Protein AF-A0A2N0QM78-F1 (afdb_monomer_lite)

Organism: NCBI:txid588596

pLDDT: mean 92.69, std 6.09, range [71.94, 98.19]

Structure (mmCIF, N/CA/C/O backbone):
data_AF-A0A2N0QM78-F1
#
_entry.id   AF-A0A2N0QM78-F1
#
loop_
_atom_site.group_PDB
_atom_site.id
_atom_site.type_symbol
_atom_site.label_atom_id
_atom_site.label_alt_id
_atom_site.label_comp_id
_atom_site.label_asym_id
_atom_site.label_entity_id
_atom_site.label_seq_id
_atom_site.pdbx_PDB_ins_code
_atom_site.Cartn_x
_atom_site.Cartn_y
_atom_site.Cartn_z
_atom_site.occupancy
_atom_site.B_iso_or_equiv
_atom_site.auth_seq_id
_atom_site.auth_comp_id
_atom_site.auth_asym_id
_atom_site.auth_atom_id
_atom_site.pdbx_PDB_model_num
ATOM 1 N N . MET A 1 1 ? 23.996 10.662 21.637 1.00 71.94 1 MET A N 1
ATOM 2 C CA . MET A 1 1 ? 22.886 10.207 20.772 1.00 71.94 1 MET A CA 1
ATOM 3 C C . MET A 1 1 ? 23.468 9.832 19.420 1.00 71.94 1 MET A C 1
ATOM 5 O O . MET A 1 1 ? 24.350 10.565 18.978 1.00 71.94 1 MET A O 1
ATOM 9 N N . PRO A 1 2 ? 23.067 8.707 18.804 1.00 81.19 2 PRO A N 1
ATOM 10 C CA . PRO A 1 2 ? 23.532 8.367 17.462 1.00 81.19 2 PRO A CA 1
ATOM 11 C C . PRO A 1 2 ? 23.133 9.463 16.454 1.00 81.19 2 PRO A C 1
ATOM 13 O O . PRO A 1 2 ? 22.133 10.147 16.677 1.00 81.19 2 PRO A O 1
ATOM 16 N N . PRO A 1 3 ? 23.898 9.661 15.365 1.00 95.31 3 PRO A N 1
ATOM 17 C CA . 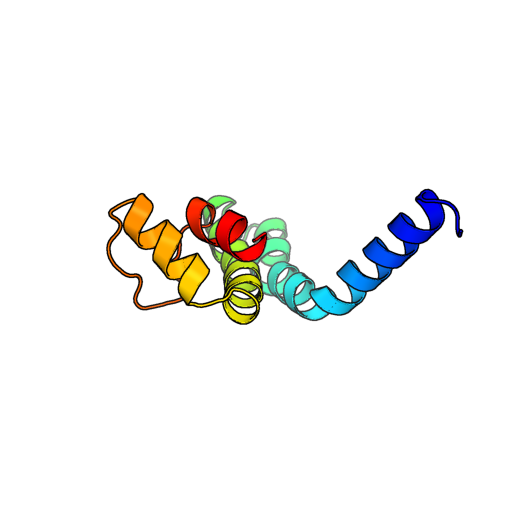PRO A 1 3 ? 23.570 10.659 14.349 1.00 95.31 3 PRO A CA 1
ATOM 18 C C . PRO A 1 3 ? 22.225 10.357 13.679 1.00 95.31 3 PRO A C 1
ATOM 20 O O . PRO A 1 3 ? 21.953 9.203 13.348 1.00 95.31 3 PRO A O 1
ATOM 23 N N . ASN A 1 4 ? 21.419 11.384 13.393 1.00 96.00 4 ASN A N 1
ATOM 24 C CA . ASN A 1 4 ? 20.104 11.216 12.754 1.00 96.00 4 ASN A CA 1
ATOM 25 C C . ASN A 1 4 ? 20.178 10.400 11.451 1.00 96.00 4 ASN A C 1
ATOM 27 O O . ASN A 1 4 ? 19.315 9.570 11.196 1.00 96.00 4 ASN A O 1
ATOM 31 N N . GLN A 1 5 ? 21.241 10.576 10.660 1.00 94.44 5 GLN A N 1
ATOM 32 C CA . GLN A 1 5 ? 21.472 9.811 9.428 1.00 94.44 5 GLN A CA 1
ATOM 33 C C . GLN A 1 5 ? 21.605 8.302 9.678 1.00 94.44 5 GLN A C 1
ATOM 35 O O . GLN A 1 5 ? 21.088 7.504 8.903 1.00 94.44 5 GLN A O 1
ATOM 40 N N . VAL A 1 6 ? 22.257 7.910 10.777 1.00 96.38 6 VAL A N 1
ATOM 41 C CA . VAL A 1 6 ? 22.408 6.498 11.155 1.00 96.38 6 VAL A CA 1
ATOM 42 C C . VAL A 1 6 ? 21.055 5.918 11.562 1.00 96.38 6 VAL A C 1
ATOM 44 O O . VAL A 1 6 ? 20.718 4.817 11.143 1.00 96.38 6 VAL A O 1
ATOM 47 N N . ILE A 1 7 ? 20.249 6.673 12.316 1.00 96.44 7 ILE A N 1
ATOM 48 C CA . ILE A 1 7 ? 18.896 6.250 12.709 1.00 96.44 7 ILE A CA 1
ATOM 49 C C . ILE A 1 7 ? 18.010 6.068 11.473 1.00 96.44 7 ILE A C 1
ATOM 51 O O . ILE A 1 7 ? 17.340 5.049 11.358 1.00 96.44 7 ILE A O 1
ATOM 55 N N . ILE A 1 8 ? 18.043 7.018 10.533 1.00 96.50 8 ILE A N 1
ATOM 56 C CA . ILE A 1 8 ? 17.274 6.943 9.283 1.00 96.50 8 ILE A CA 1
ATOM 57 C C . ILE A 1 8 ? 17.697 5.724 8.462 1.00 96.50 8 ILE A C 1
ATOM 59 O O . ILE A 1 8 ? 16.840 4.986 7.984 1.00 96.50 8 ILE A O 1
ATOM 63 N N . GLY A 1 9 ? 19.004 5.482 8.329 1.00 97.06 9 GLY A N 1
ATOM 64 C CA . GLY A 1 9 ? 19.516 4.315 7.613 1.00 97.06 9 GLY A CA 1
ATOM 65 C C . GLY A 1 9 ? 19.022 3.005 8.227 1.00 97.06 9 GLY A C 1
ATOM 66 O O . GLY A 1 9 ? 18.486 2.158 7.518 1.00 97.06 9 GLY A O 1
ATOM 67 N N . LEU A 1 10 ? 19.136 2.860 9.551 1.00 97.12 10 LEU A N 1
ATOM 68 C CA . LEU A 1 10 ? 18.646 1.679 10.266 1.00 97.12 10 LEU A CA 1
ATOM 69 C C . LEU A 1 10 ? 17.126 1.518 10.144 1.00 97.12 10 LEU A C 1
ATOM 71 O O . LEU A 1 10 ? 16.656 0.410 9.903 1.00 97.12 10 LEU A O 1
ATOM 75 N N . ALA A 1 11 ? 16.366 2.609 10.264 1.00 97.31 11 ALA A N 1
ATOM 76 C CA . ALA A 1 11 ? 14.916 2.590 10.110 1.00 97.31 11 ALA A CA 1
ATOM 77 C C . ALA A 1 11 ? 14.514 2.114 8.710 1.00 97.31 11 ALA A C 1
ATOM 79 O O . ALA A 1 11 ? 13.672 1.236 8.593 1.00 97.31 11 ALA A O 1
ATOM 80 N N . LEU A 1 12 ? 15.166 2.616 7.658 1.00 97.38 12 LEU A N 1
ATOM 81 C CA . LEU A 1 12 ? 14.881 2.211 6.284 1.00 97.38 12 LEU A CA 1
ATOM 82 C C . LEU A 1 12 ? 15.193 0.725 6.041 1.00 97.38 12 LEU A C 1
ATOM 84 O O . LEU A 1 12 ? 14.400 0.026 5.413 1.00 97.38 12 LEU A O 1
ATOM 88 N N . PHE A 1 13 ? 16.313 0.226 6.577 1.00 97.81 13 PHE A N 1
ATOM 89 C CA . PHE A 1 13 ? 16.641 -1.201 6.519 1.00 97.81 13 PHE A CA 1
ATOM 90 C C . PHE A 1 13 ? 15.576 -2.064 7.200 1.00 97.81 13 PHE A C 1
ATOM 92 O O . PHE A 1 13 ? 15.153 -3.069 6.632 1.00 97.81 13 PHE A O 1
ATOM 99 N N . LEU A 1 14 ? 15.120 -1.665 8.390 1.00 97.62 14 LEU A N 1
ATOM 100 C CA . LEU A 1 14 ? 14.050 -2.368 9.095 1.00 97.62 14 LEU A CA 1
ATOM 101 C C . LEU A 1 14 ? 12.726 -2.295 8.333 1.00 97.62 14 LEU A C 1
ATOM 103 O O . LEU A 1 14 ? 12.040 -3.307 8.243 1.00 97.62 14 LEU A O 1
ATOM 107 N N . THR A 1 15 ? 12.395 -1.149 7.733 1.00 96.75 15 THR A N 1
ATOM 108 C CA . THR A 1 15 ? 11.201 -1.004 6.894 1.00 96.75 15 THR A CA 1
ATOM 109 C C . THR A 1 15 ? 11.226 -1.998 5.743 1.00 96.75 15 THR A C 1
ATOM 111 O O . THR A 1 15 ? 10.269 -2.745 5.583 1.00 96.75 15 THR A O 1
ATOM 114 N N . PHE A 1 16 ? 12.316 -2.075 4.973 1.00 96.88 16 PHE A N 1
ATOM 115 C CA . PHE A 1 16 ? 12.408 -3.047 3.879 1.00 96.88 16 PHE A CA 1
ATOM 116 C C . PHE A 1 16 ? 12.380 -4.494 4.368 1.00 96.88 16 PHE A C 1
ATOM 118 O O . PHE A 1 16 ? 11.763 -5.336 3.726 1.00 96.88 16 PHE A O 1
ATOM 125 N N . PHE A 1 17 ? 13.010 -4.784 5.507 1.00 97.44 17 PHE A N 1
ATOM 126 C CA . PHE A 1 17 ? 13.002 -6.122 6.090 1.00 97.44 17 PHE A CA 1
ATOM 127 C C . PHE A 1 17 ? 11.592 -6.565 6.504 1.00 97.44 17 PHE A C 1
ATOM 129 O O . PHE A 1 17 ? 11.175 -7.672 6.177 1.00 97.44 17 PHE A O 1
ATOM 136 N N . VAL A 1 18 ? 10.844 -5.695 7.186 1.00 96.69 18 VAL A N 1
ATOM 137 C CA . VAL A 1 18 ? 9.470 -5.977 7.631 1.00 96.69 18 VAL A CA 1
ATOM 138 C C . VAL A 1 18 ? 8.499 -6.014 6.449 1.00 96.69 18 VAL A C 1
ATOM 140 O O . VAL A 1 18 ? 7.621 -6.870 6.410 1.00 96.69 18 VAL A O 1
ATOM 143 N N . MET A 1 19 ? 8.674 -5.124 5.468 1.00 97.25 19 MET A N 1
ATOM 144 C CA . MET A 1 19 ? 7.804 -5.006 4.289 1.00 97.25 19 MET A CA 1
ATOM 145 C C . MET A 1 19 ? 8.146 -5.984 3.161 1.00 97.25 19 MET A C 1
ATOM 147 O O . MET A 1 19 ? 7.458 -5.988 2.142 1.00 97.25 19 MET A O 1
ATOM 151 N N . ALA A 1 20 ? 9.190 -6.805 3.306 1.00 97.69 20 ALA A N 1
ATOM 152 C CA . ALA A 1 20 ? 9.610 -7.776 2.298 1.00 97.69 20 ALA A CA 1
ATOM 153 C C . ALA A 1 20 ? 8.456 -8.622 1.707 1.00 97.69 20 ALA A C 1
ATOM 155 O O . ALA A 1 20 ? 8.370 -8.672 0.480 1.00 97.69 20 ALA A O 1
ATOM 156 N N . PRO A 1 21 ? 7.544 -9.238 2.497 1.00 97.25 21 PRO A N 1
ATOM 157 C CA . PRO A 1 21 ? 6.430 -10.007 1.932 1.00 97.25 21 PRO A CA 1
ATOM 158 C C . PRO A 1 21 ? 5.468 -9.143 1.105 1.00 97.25 21 PRO A C 1
ATOM 160 O O . PRO A 1 21 ? 5.099 -9.538 0.003 1.00 97.25 21 PRO A O 1
ATOM 163 N N . THR A 1 22 ? 5.126 -7.941 1.578 1.00 97.25 22 THR A N 1
ATOM 164 C CA . THR A 1 22 ? 4.252 -7.003 0.856 1.00 97.25 22 THR A CA 1
ATOM 165 C C . THR A 1 22 ? 4.871 -6.579 -0.475 1.00 97.25 22 THR A C 1
ATOM 167 O O . THR A 1 22 ? 4.204 -6.565 -1.505 1.00 97.25 22 THR A O 1
ATOM 170 N N . LEU A 1 23 ? 6.167 -6.252 -0.473 1.00 97.56 23 LEU A N 1
ATOM 171 C CA . LEU A 1 23 ? 6.893 -5.858 -1.681 1.00 97.56 23 LEU A CA 1
ATOM 172 C C . LEU A 1 23 ? 7.015 -7.016 -2.679 1.00 97.56 23 LEU A C 1
ATOM 174 O O . LEU A 1 23 ? 6.925 -6.785 -3.884 1.00 97.56 23 LEU A O 1
ATOM 178 N N . GLN A 1 24 ? 7.191 -8.244 -2.187 1.00 98.00 24 GLN A N 1
ATOM 179 C CA . GLN A 1 24 ? 7.228 -9.442 -3.023 1.00 98.00 24 GLN A CA 1
ATOM 180 C C . GLN A 1 24 ? 5.884 -9.666 -3.724 1.00 98.00 24 GLN A C 1
ATOM 182 O O . GLN A 1 24 ? 5.850 -9.864 -4.935 1.00 98.00 24 GLN A O 1
ATOM 187 N N . GLU A 1 25 ? 4.778 -9.559 -2.991 1.00 97.69 25 GLU A N 1
ATOM 188 C CA . GLU A 1 25 ? 3.437 -9.730 -3.550 1.00 97.69 25 GLU A CA 1
ATOM 189 C C . GLU A 1 25 ? 3.122 -8.683 -4.628 1.00 97.69 25 GLU A C 1
ATOM 191 O O . GLU A 1 25 ? 2.588 -9.012 -5.688 1.00 97.69 25 GLU A O 1
ATOM 196 N N . VAL A 1 26 ? 3.517 -7.427 -4.402 1.00 98.00 26 VAL A N 1
ATOM 197 C CA . VAL A 1 26 ? 3.396 -6.354 -5.400 1.00 98.00 26 VAL A CA 1
ATOM 198 C C . VAL A 1 26 ? 4.248 -6.645 -6.636 1.00 98.00 26 VAL A C 1
ATOM 200 O O . VAL A 1 26 ? 3.793 -6.435 -7.763 1.00 98.00 26 VAL A O 1
ATOM 203 N N . ASN A 1 27 ? 5.476 -7.135 -6.453 1.00 97.81 27 ASN A N 1
ATOM 204 C CA . ASN A 1 27 ? 6.329 -7.497 -7.578 1.00 97.81 27 ASN A CA 1
ATOM 205 C C . ASN A 1 27 ? 5.679 -8.586 -8.437 1.00 97.81 27 ASN A C 1
ATOM 207 O O . ASN A 1 27 ? 5.562 -8.413 -9.648 1.00 97.81 27 ASN A O 1
ATOM 211 N N . ASP A 1 28 ? 5.223 -9.666 -7.812 1.00 98.00 28 ASP A N 1
ATOM 212 C CA . ASP A 1 28 ? 4.759 -10.857 -8.521 1.00 98.00 28 ASP A CA 1
ATOM 213 C C . ASP A 1 28 ? 3.390 -10.648 -9.179 1.00 98.00 28 ASP A C 1
ATOM 215 O O . ASP A 1 28 ? 3.165 -11.115 -10.294 1.00 98.00 28 ASP A O 1
ATOM 219 N N . ASN A 1 29 ? 2.489 -9.904 -8.529 1.00 97.06 29 ASN A N 1
ATOM 220 C CA . ASN A 1 29 ? 1.107 -9.760 -8.992 1.00 97.06 29 ASN A CA 1
ATOM 221 C C . ASN A 1 29 ? 0.842 -8.490 -9.811 1.00 97.06 29 ASN A C 1
ATOM 223 O O . ASN A 1 29 ? -0.161 -8.442 -10.532 1.00 97.06 29 ASN A O 1
ATOM 227 N N . ALA A 1 30 ? 1.702 -7.471 -9.709 1.00 97.56 30 ALA A N 1
ATOM 228 C CA . ALA A 1 30 ? 1.515 -6.194 -10.397 1.00 97.56 30 ALA A CA 1
ATOM 229 C C . ALA A 1 30 ? 2.708 -5.787 -11.272 1.00 97.56 30 ALA A C 1
ATOM 231 O O . ALA A 1 30 ? 2.511 -5.497 -12.449 1.00 97.56 30 ALA A O 1
ATOM 232 N N . LEU A 1 31 ? 3.941 -5.782 -10.749 1.00 97.69 31 LEU A N 1
ATOM 233 C CA . LEU A 1 31 ? 5.087 -5.252 -11.506 1.00 97.69 31 LEU A CA 1
ATOM 234 C C . LEU A 1 31 ? 5.557 -6.185 -12.625 1.00 97.69 31 LEU A C 1
ATOM 236 O O . LEU A 1 31 ? 5.741 -5.718 -13.746 1.00 97.69 31 LEU A O 1
ATOM 240 N N . GLN A 1 32 ? 5.741 -7.482 -12.353 1.00 98.19 32 GLN A N 1
ATOM 241 C CA . GLN A 1 32 ? 6.151 -8.444 -13.383 1.00 98.19 32 GLN A CA 1
ATOM 242 C C . GLN A 1 32 ? 5.113 -8.533 -14.516 1.00 98.19 32 GLN A C 1
ATOM 244 O O . GLN A 1 32 ? 5.511 -8.367 -15.669 1.00 98.19 32 GLN A O 1
ATOM 249 N N . PRO A 1 33 ? 3.797 -8.678 -14.242 1.00 98.06 33 PRO A N 1
ATOM 250 C CA . PRO A 1 33 ? 2.791 -8.685 -15.303 1.00 98.06 33 PRO A CA 1
ATOM 251 C C . PRO A 1 33 ? 2.738 -7.367 -16.088 1.00 98.06 33 PRO A C 1
ATOM 253 O O . PRO A 1 33 ? 2.562 -7.389 -17.302 1.00 98.06 33 PRO A O 1
ATOM 256 N N . LEU A 1 34 ? 2.934 -6.215 -15.430 1.00 98.06 34 LEU A N 1
ATOM 257 C CA . LEU A 1 34 ? 2.995 -4.917 -16.112 1.00 98.06 34 LEU A CA 1
ATOM 258 C C . LEU A 1 34 ? 4.198 -4.829 -17.064 1.00 98.06 34 LEU A C 1
ATOM 260 O O . LEU A 1 34 ? 4.050 -4.376 -18.196 1.00 98.06 34 LEU A O 1
ATOM 264 N N . PHE A 1 35 ? 5.385 -5.261 -16.628 1.00 97.75 35 PHE A N 1
ATOM 265 C CA . PHE A 1 35 ? 6.591 -5.252 -17.466 1.00 97.75 35 PHE A CA 1
ATOM 266 C C . PHE A 1 35 ? 6.551 -6.278 -18.597 1.00 97.75 35 PHE A C 1
ATOM 268 O O . PHE A 1 35 ? 7.174 -6.058 -19.633 1.00 97.75 35 PHE A O 1
ATOM 275 N N . ASN A 1 36 ? 5.798 -7.361 -18.417 1.00 98.12 36 ASN A N 1
ATOM 276 C CA . ASN A 1 36 ? 5.518 -8.342 -19.459 1.00 98.12 36 ASN A CA 1
ATOM 277 C C . ASN A 1 36 ? 4.373 -7.915 -20.395 1.00 98.12 36 ASN A C 1
ATOM 279 O O . ASN A 1 36 ? 3.995 -8.690 -21.270 1.00 98.12 36 ASN A O 1
ATOM 283 N N . GLU A 1 37 ? 3.815 -6.711 -20.211 1.00 97.31 37 GLU A N 1
ATOM 284 C CA . GLU A 1 37 ? 2.684 -6.180 -20.984 1.00 97.31 37 GLU A CA 1
ATOM 285 C C . GLU A 1 37 ? 1.405 -7.044 -20.880 1.00 97.31 37 GLU A C 1
ATOM 287 O O . GLU A 1 37 ? 0.521 -6.975 -21.733 1.00 97.31 37 GLU A O 1
ATOM 292 N N . GLU A 1 38 ? 1.279 -7.850 -19.820 1.00 97.88 38 GLU A N 1
ATOM 293 C CA . GLU A 1 38 ? 0.120 -8.717 -19.562 1.00 97.88 38 GLU A CA 1
ATOM 294 C C . GLU A 1 38 ? -1.070 -7.936 -18.988 1.00 97.88 38 GLU A C 1
ATOM 296 O O . GLU A 1 38 ? -2.222 -8.322 -19.187 1.00 97.88 38 GLU A O 1
ATOM 301 N N . ILE A 1 39 ? -0.794 -6.840 -18.274 1.00 98.12 39 ILE A N 1
ATOM 302 C CA . ILE A 1 39 ? -1.797 -5.944 -17.688 1.00 98.12 39 ILE A CA 1
ATOM 303 C C . ILE A 1 39 ? -1.471 -4.481 -17.986 1.00 98.12 39 ILE A C 1
ATOM 305 O O . ILE A 1 39 ? -0.317 -4.104 -18.192 1.00 98.12 39 ILE A O 1
ATOM 309 N N . GLY A 1 40 ? -2.503 -3.635 -17.972 1.00 97.94 40 GLY A N 1
ATOM 310 C CA . GLY A 1 40 ? -2.344 -2.185 -18.060 1.00 97.94 40 GLY A CA 1
ATOM 311 C C . GLY A 1 40 ? -1.901 -1.552 -16.735 1.00 97.94 40 GLY A C 1
ATOM 312 O O . GLY A 1 40 ? -1.976 -2.167 -15.673 1.00 97.94 40 GLY A O 1
ATOM 313 N N . ILE A 1 41 ? -1.492 -0.280 -16.788 1.00 96.56 41 ILE A N 1
ATOM 314 C CA . ILE A 1 41 ? -1.055 0.487 -15.605 1.00 96.56 41 ILE A CA 1
ATOM 315 C C . ILE A 1 41 ? -2.168 0.607 -14.554 1.00 96.56 41 ILE A C 1
ATOM 317 O O . ILE A 1 41 ? -1.882 0.519 -13.364 1.00 96.56 41 ILE A O 1
ATOM 321 N N . GLU A 1 42 ? -3.421 0.802 -14.975 1.00 96.69 42 GLU A N 1
ATOM 322 C CA . GLU A 1 42 ? -4.563 0.915 -14.054 1.00 96.69 42 GLU A CA 1
ATOM 323 C C . GLU A 1 42 ? -4.775 -0.383 -13.267 1.00 96.69 42 GLU A C 1
ATOM 325 O O . GLU A 1 42 ? -4.826 -0.367 -12.041 1.00 96.69 42 GLU A O 1
ATOM 330 N N . GLU A 1 43 ? -4.776 -1.526 -13.952 1.00 97.12 43 GLU A N 1
ATOM 331 C CA . GLU A 1 43 ? -4.917 -2.826 -13.296 1.00 97.12 43 GLU A CA 1
ATOM 332 C C . GLU A 1 43 ? -3.702 -3.164 -12.420 1.00 97.12 43 GLU A C 1
ATOM 334 O O . GLU A 1 43 ? -3.850 -3.707 -11.324 1.00 97.12 43 GLU A O 1
ATOM 339 N N . ALA A 1 44 ? -2.493 -2.797 -12.855 1.00 97.38 44 ALA A N 1
ATOM 340 C CA . ALA A 1 44 ? -1.297 -2.933 -12.033 1.00 97.38 44 ALA A CA 1
ATOM 341 C C . ALA A 1 44 ? -1.394 -2.096 -10.750 1.00 97.38 44 ALA 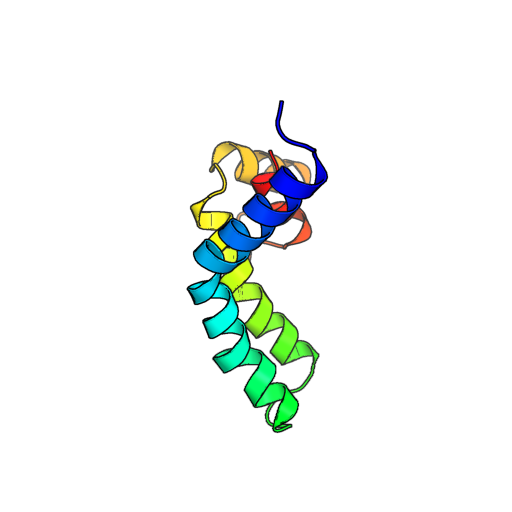A C 1
ATOM 343 O O . ALA A 1 44 ? -0.995 -2.566 -9.686 1.00 97.38 44 ALA A O 1
ATOM 344 N N . TYR A 1 45 ? -1.948 -0.883 -10.823 1.00 95.62 45 TYR A N 1
ATOM 345 C CA . TYR A 1 45 ? -2.178 -0.040 -9.653 1.00 95.62 45 TYR A CA 1
ATOM 346 C C . TYR A 1 45 ? -3.162 -0.687 -8.675 1.00 95.62 45 TYR A C 1
ATOM 348 O O . TYR A 1 45 ? -2.852 -0.788 -7.486 1.00 95.62 45 TYR A O 1
ATOM 356 N N . ASP A 1 46 ? -4.299 -1.181 -9.165 1.00 94.12 46 ASP A N 1
ATOM 357 C CA . ASP A 1 46 ? -5.303 -1.831 -8.322 1.00 94.12 46 ASP A CA 1
ATOM 358 C C . ASP A 1 46 ? -4.713 -3.053 -7.611 1.00 94.12 46 ASP A C 1
ATOM 360 O O . ASP A 1 46 ? -4.780 -3.147 -6.380 1.00 94.12 46 ASP A O 1
ATOM 364 N N . ARG A 1 47 ? -4.025 -3.928 -8.357 1.00 95.69 47 ARG A N 1
ATOM 365 C CA . ARG A 1 47 ? -3.349 -5.115 -7.808 1.00 95.69 47 ARG A CA 1
ATOM 366 C C . ARG A 1 47 ? -2.237 -4.758 -6.824 1.00 95.69 47 ARG A C 1
ATOM 368 O O . ARG A 1 47 ? -2.128 -5.395 -5.781 1.00 95.69 47 ARG A O 1
ATOM 375 N N . ALA A 1 48 ? -1.430 -3.737 -7.117 1.00 96.12 48 ALA A N 1
ATOM 376 C CA . ALA A 1 48 ? -0.358 -3.290 -6.230 1.00 96.12 48 ALA A CA 1
ATOM 377 C C . ALA A 1 48 ? -0.897 -2.645 -4.949 1.00 96.12 48 ALA A C 1
ATOM 379 O O . ALA A 1 48 ? -0.252 -2.718 -3.906 1.00 96.12 48 ALA A O 1
ATOM 380 N N . SER A 1 49 ? -2.063 -2.000 -5.009 1.00 95.81 49 SER A N 1
ATOM 381 C CA . SER A 1 49 ? -2.640 -1.304 -3.859 1.00 95.81 49 SER A CA 1
ATOM 382 C C . SER A 1 49 ? -3.138 -2.265 -2.777 1.00 95.81 49 SER A C 1
ATOM 384 O O . SER A 1 49 ? -3.031 -1.950 -1.591 1.00 95.81 49 SER A O 1
ATOM 386 N N . THR A 1 50 ? -3.629 -3.446 -3.161 1.00 95.19 50 THR A N 1
ATOM 387 C CA . THR A 1 50 ? -4.235 -4.425 -2.248 1.00 95.19 50 THR A CA 1
ATOM 388 C C . THR A 1 50 ? -3.287 -4.899 -1.137 1.00 95.19 50 THR A C 1
ATOM 390 O O . THR A 1 50 ? -3.660 -4.740 0.028 1.00 95.19 50 THR A O 1
ATOM 393 N N . PRO A 1 51 ? -2.050 -5.366 -1.412 1.00 96.00 51 PRO A N 1
ATOM 394 C CA . PRO A 1 51 ? -1.117 -5.771 -0.355 1.00 96.00 51 PRO A CA 1
ATOM 395 C C . PRO A 1 51 ? -0.803 -4.637 0.629 1.00 96.00 51 PRO A C 1
ATOM 397 O O . PRO A 1 51 ? -0.723 -4.849 1.840 1.00 96.00 51 PRO A O 1
ATOM 400 N N . PHE A 1 52 ? -0.679 -3.398 0.135 1.00 95.94 52 PHE A N 1
ATOM 401 C CA . PHE A 1 52 ? -0.467 -2.236 1.002 1.00 95.94 52 PHE A CA 1
ATOM 402 C C . PHE A 1 52 ? -1.686 -1.944 1.876 1.00 95.94 52 PHE A C 1
ATOM 404 O O . PHE A 1 52 ? -1.522 -1.670 3.066 1.00 95.94 52 PHE A O 1
ATOM 411 N N . LYS A 1 53 ? -2.902 -2.015 1.318 1.00 95.12 53 LYS A N 1
ATOM 412 C CA . LYS A 1 53 ? -4.138 -1.847 2.094 1.00 95.12 53 LYS A CA 1
ATOM 413 C C . LYS A 1 53 ? -4.249 -2.906 3.184 1.00 95.12 53 LYS A C 1
ATOM 415 O O . LYS A 1 53 ? -4.537 -2.566 4.326 1.00 95.12 53 LYS A O 1
ATOM 420 N N . GLN A 1 54 ? -3.958 -4.163 2.863 1.00 94.88 54 GLN A N 1
ATOM 421 C CA . GLN A 1 54 ? -3.983 -5.265 3.822 1.00 94.88 54 GLN A CA 1
ATOM 422 C C . GLN A 1 54 ? -2.975 -5.065 4.953 1.00 94.88 54 GLN A C 1
ATOM 424 O O . GLN A 1 54 ? -3.352 -5.147 6.122 1.00 94.88 54 GLN A O 1
ATOM 429 N N . PHE A 1 55 ? -1.731 -4.713 4.625 1.00 96.06 55 PHE A N 1
ATOM 430 C CA . PHE A 1 55 ? -0.712 -4.406 5.625 1.00 96.06 55 PHE A CA 1
ATOM 431 C C . PHE A 1 55 ? -1.140 -3.254 6.548 1.00 96.06 55 PHE A C 1
ATOM 433 O O . PHE A 1 55 ? -1.106 -3.384 7.771 1.00 96.06 55 PHE A O 1
ATOM 440 N N . MET A 1 56 ? -1.588 -2.131 5.976 1.00 95.69 56 MET A N 1
ATOM 441 C CA . MET A 1 56 ? -2.019 -0.975 6.766 1.00 95.69 56 MET A CA 1
ATOM 442 C C . MET A 1 56 ? -3.228 -1.311 7.636 1.00 95.69 56 MET A C 1
ATOM 444 O O . MET A 1 56 ? -3.225 -0.979 8.817 1.00 95.69 56 MET A O 1
ATOM 448 N N . ALA A 1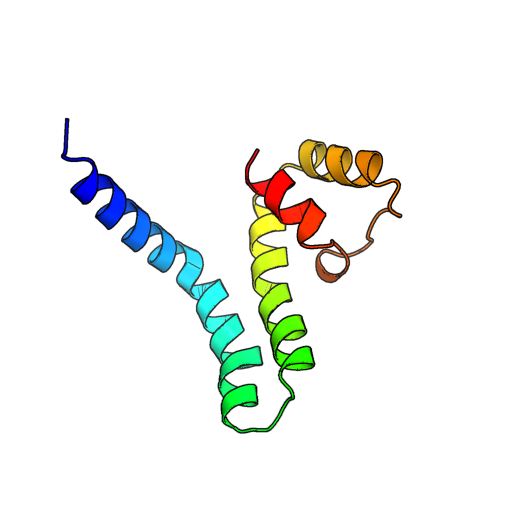 57 ? -4.237 -1.998 7.099 1.00 93.19 57 ALA A N 1
ATOM 449 C CA . ALA A 1 57 ? -5.443 -2.356 7.841 1.00 93.19 57 ALA A CA 1
ATOM 450 C C . ALA A 1 57 ? -5.142 -3.261 9.046 1.00 93.19 57 ALA A C 1
ATOM 452 O O . ALA A 1 57 ? -5.737 -3.073 10.103 1.00 93.19 57 ALA A O 1
ATOM 453 N N . GLN A 1 58 ? -4.185 -4.187 8.929 1.00 93.56 58 GLN A N 1
ATOM 454 C CA . GLN A 1 58 ? -3.754 -5.042 10.046 1.00 93.56 58 GLN A CA 1
ATOM 455 C C . GLN A 1 58 ? -3.075 -4.264 11.182 1.00 93.56 58 GLN A C 1
ATOM 457 O O . GLN A 1 58 ? -3.095 -4.704 12.332 1.00 93.56 58 GLN A O 1
ATOM 462 N N . HIS A 1 59 ? -2.472 -3.118 10.868 1.00 93.69 59 HIS A N 1
ATOM 463 C CA . HIS A 1 59 ? -1.741 -2.282 11.819 1.00 93.69 59 HIS A CA 1
ATOM 464 C C . HIS A 1 59 ? -2.465 -0.979 12.184 1.00 93.69 59 HIS A C 1
ATOM 466 O O . HIS A 1 59 ? -1.955 -0.207 12.990 1.00 93.69 59 HIS A O 1
ATOM 472 N N . THR A 1 60 ? -3.657 -0.748 11.635 1.00 94.19 60 THR A N 1
ATOM 473 C CA . THR A 1 60 ? -4.493 0.419 11.930 1.00 94.19 60 THR A CA 1
ATOM 474 C C . THR A 1 60 ? -5.500 0.062 13.012 1.00 94.19 60 THR A C 1
ATOM 476 O O . THR A 1 60 ? -6.168 -0.973 12.950 1.00 94.19 60 THR A O 1
ATOM 479 N N . ARG A 1 61 ? -5.652 0.927 14.015 1.00 92.38 61 ARG A N 1
ATOM 480 C CA . ARG A 1 61 ? -6.673 0.733 15.048 1.00 92.38 61 ARG A CA 1
ATOM 481 C C . ARG A 1 61 ? -8.056 0.954 14.439 1.00 92.38 61 ARG A C 1
ATOM 483 O O . ARG A 1 61 ? -8.290 1.905 13.698 1.00 92.38 61 ARG A O 1
ATOM 490 N N . GLN A 1 62 ? -9.002 0.093 14.800 1.00 86.56 62 GLN A N 1
ATOM 491 C CA . GLN A 1 62 ? -10.354 0.145 14.243 1.00 86.56 62 GLN A CA 1
ATOM 492 C C . GLN A 1 62 ? -11.075 1.466 14.566 1.00 86.56 62 GLN A C 1
ATOM 494 O O . GLN A 1 62 ? -11.800 1.984 13.724 1.00 86.56 62 GLN A O 1
ATOM 499 N N . GLU A 1 63 ? -10.825 2.040 15.748 1.00 89.56 63 GLU A N 1
ATOM 500 C CA . GLU A 1 63 ? -11.359 3.346 16.168 1.00 89.56 63 GLU A CA 1
ATOM 501 C C . GLU A 1 63 ? -10.917 4.487 15.238 1.00 89.56 63 GLU A C 1
ATOM 503 O O . GLU A 1 63 ? -11.737 5.324 14.856 1.00 89.56 63 GLU A O 1
ATOM 508 N N . ASP A 1 64 ? -9.640 4.491 14.844 1.00 90.19 64 ASP A N 1
ATOM 509 C CA . ASP A 1 64 ? -9.063 5.519 13.978 1.00 90.19 64 ASP A CA 1
ATOM 510 C C . ASP A 1 64 ? -9.599 5.372 12.548 1.00 90.19 64 ASP A C 1
ATOM 512 O O . ASP A 1 64 ? -10.025 6.350 11.935 1.00 90.19 64 ASP A O 1
ATOM 516 N N . LEU A 1 65 ? -9.724 4.140 12.043 1.00 86.00 65 LEU A N 1
ATOM 517 C CA . LEU A 1 65 ? -10.365 3.887 10.750 1.00 86.00 65 LEU A CA 1
ATOM 518 C C . LEU A 1 65 ? -11.843 4.326 10.736 1.00 86.00 65 LEU A C 1
ATOM 520 O O . LEU A 1 65 ? -12.293 4.978 9.791 1.00 86.00 65 LEU A O 1
ATOM 524 N N . GLU A 1 66 ? -12.604 4.021 11.791 1.00 85.62 66 GLU A N 1
ATOM 525 C CA . GLU A 1 66 ? -14.002 4.449 11.918 1.00 85.62 66 GLU A CA 1
ATOM 526 C C . GLU A 1 66 ? -14.154 5.973 11.968 1.00 85.62 66 GLU A C 1
ATOM 528 O O . GLU A 1 66 ? -15.134 6.506 11.436 1.00 85.62 66 GLU A O 1
ATOM 533 N N . LEU A 1 67 ? -13.202 6.682 12.581 1.00 87.50 67 LEU A N 1
ATOM 534 C CA . LEU A 1 67 ? -13.187 8.142 12.613 1.00 87.50 67 LEU A CA 1
ATOM 535 C C . LEU A 1 67 ? -13.134 8.723 11.191 1.00 87.50 67 LEU A C 1
ATOM 537 O O . LEU A 1 67 ? -13.941 9.596 10.862 1.00 87.50 67 LEU A O 1
ATOM 541 N N . PHE A 1 68 ? -12.247 8.212 10.331 1.00 85.94 68 PHE A N 1
ATOM 542 C CA . PHE A 1 68 ? -12.117 8.698 8.951 1.00 85.94 68 PHE A CA 1
ATOM 543 C C . PHE A 1 68 ? -13.270 8.274 8.040 1.00 85.94 68 PHE A C 1
ATOM 545 O O . PHE A 1 68 ? -13.669 9.063 7.180 1.00 85.94 68 PHE A O 1
ATOM 552 N N . ILE A 1 69 ? -13.853 7.086 8.239 1.00 83.56 69 ILE A N 1
ATOM 553 C CA . ILE A 1 69 ? -15.062 6.667 7.505 1.00 83.56 69 ILE A CA 1
ATOM 554 C C . ILE A 1 69 ? -16.222 7.622 7.819 1.00 83.56 69 ILE A C 1
ATOM 556 O O . ILE A 1 69 ? -16.864 8.147 6.907 1.00 83.56 69 ILE A O 1
ATOM 560 N N . LYS A 1 70 ? -16.450 7.918 9.108 1.00 84.12 70 LYS A N 1
ATOM 561 C CA . LYS A 1 70 ? -17.502 8.849 9.551 1.00 84.12 70 LYS A CA 1
ATOM 562 C C . LYS A 1 70 ? -17.262 10.268 9.044 1.00 84.12 70 LYS A C 1
ATOM 564 O O . LYS A 1 70 ? -18.208 10.918 8.606 1.00 84.12 70 LYS A O 1
ATOM 569 N N . TYR A 1 71 ? -16.017 10.744 9.087 1.00 83.56 71 TYR A N 1
ATOM 570 C CA . TYR A 1 71 ? -15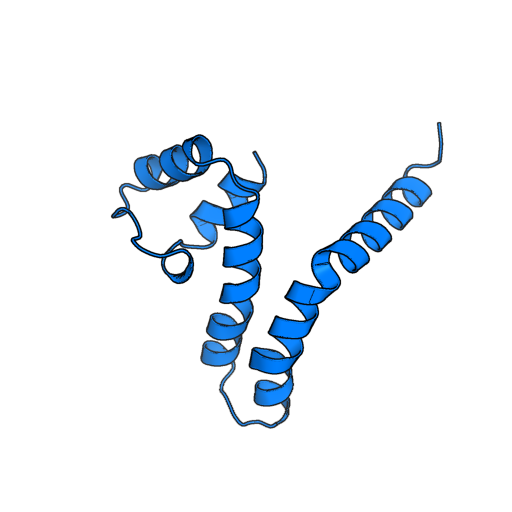.664 12.088 8.625 1.00 83.56 71 TYR A CA 1
ATOM 571 C C . TYR A 1 71 ? -15.985 12.295 7.140 1.00 83.56 71 TYR A C 1
ATOM 573 O O . TYR A 1 71 ? -16.520 13.335 6.761 1.00 83.56 71 TYR A O 1
ATOM 581 N N . ASN A 1 72 ? -15.717 11.285 6.311 1.00 79.19 72 ASN A N 1
ATOM 582 C CA . ASN A 1 72 ? -15.964 11.346 4.872 1.00 79.19 72 ASN A CA 1
ATOM 583 C C . ASN A 1 72 ? -17.404 10.994 4.467 1.00 79.19 72 ASN A C 1
ATOM 585 O O . ASN A 1 72 ? -17.696 10.986 3.274 1.00 79.19 72 ASN A O 1
ATOM 589 N N . GLN A 1 73 ? -18.294 10.702 5.428 1.00 81.06 73 GLN A N 1
ATOM 590 C CA . GLN A 1 73 ? -19.669 10.236 5.175 1.00 81.06 73 GLN A CA 1
ATOM 591 C C . GLN A 1 73 ? -19.724 9.045 4.202 1.00 81.06 73 GLN A C 1
ATOM 593 O O . GLN A 1 73 ? -20.685 8.890 3.450 1.00 81.06 73 GLN A O 1
ATOM 598 N N . ALA A 1 74 ? -18.673 8.224 4.193 1.00 75.38 74 ALA A N 1
ATOM 599 C CA . ALA A 1 74 ? -18.579 7.079 3.307 1.00 75.38 74 ALA A CA 1
ATOM 600 C C . ALA A 1 74 ? -19.383 5.904 3.860 1.00 75.38 74 ALA A C 1
ATOM 602 O O . ALA A 1 74 ? -19.522 5.740 5.078 1.00 75.38 74 ALA A O 1
ATOM 603 N N . GLU A 1 75 ? -19.896 5.073 2.956 1.00 79.44 75 GLU A N 1
ATOM 604 C CA . GLU A 1 75 ? -20.447 3.779 3.338 1.00 79.44 75 GLU A CA 1
ATOM 605 C C . GLU A 1 75 ? -19.358 2.938 4.006 1.00 79.44 75 GLU A C 1
ATOM 607 O O . GLU A 1 75 ? -18.171 3.045 3.685 1.00 79.44 75 GLU A O 1
ATOM 612 N N . ARG A 1 76 ? -19.758 2.136 4.997 1.00 79.44 76 ARG A N 1
ATOM 613 C CA . ARG A 1 76 ? -18.820 1.278 5.714 1.00 79.44 76 ARG A CA 1
ATOM 614 C C . ARG A 1 76 ? -18.352 0.182 4.746 1.00 79.44 76 ARG A C 1
ATOM 616 O O . ARG A 1 76 ? -19.203 -0.604 4.340 1.00 79.44 76 ARG A O 1
ATOM 623 N N . PRO A 1 77 ? -17.052 0.106 4.417 1.00 81.88 77 PRO A N 1
ATOM 624 C CA . PRO A 1 77 ? -16.540 -0.935 3.537 1.00 81.88 77 PRO A CA 1
ATOM 625 C C . PRO A 1 77 ? -16.694 -2.302 4.207 1.00 81.88 77 PRO A C 1
ATOM 627 O O . PRO A 1 77 ? -16.498 -2.432 5.423 1.00 81.88 77 PRO A O 1
ATOM 630 N N . GLU A 1 78 ? -17.058 -3.310 3.420 1.00 82.50 78 GLU A N 1
ATOM 631 C CA . GLU A 1 78 ? -17.209 -4.689 3.890 1.00 82.50 78 GLU A CA 1
ATOM 632 C C . GLU A 1 78 ? -15.866 -5.424 3.884 1.00 82.50 78 GLU A C 1
ATOM 634 O O . GLU A 1 78 ? -15.631 -6.310 4.710 1.00 82.50 78 GLU A O 1
ATOM 639 N N . THR A 1 79 ? -14.963 -5.018 2.990 1.00 86.31 79 THR A N 1
ATOM 640 C CA . THR A 1 79 ? -13.637 -5.616 2.819 1.00 86.31 79 THR A CA 1
ATOM 641 C C . THR A 1 79 ? -12.519 -4.579 2.906 1.00 86.31 79 THR A C 1
ATOM 643 O O . THR A 1 79 ? -12.739 -3.367 2.856 1.00 86.31 79 THR A O 1
ATOM 646 N N . VAL A 1 80 ? -11.278 -5.048 3.061 1.00 85.00 80 VAL A N 1
ATOM 647 C CA . VAL A 1 80 ? -10.104 -4.165 3.149 1.00 85.00 80 VAL A CA 1
ATOM 648 C C . VAL A 1 80 ? -9.805 -3.509 1.799 1.00 85.00 80 VAL A C 1
ATOM 650 O O . VAL A 1 80 ? -9.332 -2.374 1.736 1.00 85.00 80 VAL A O 1
ATOM 653 N N . GLU A 1 81 ? -10.118 -4.206 0.714 1.00 87.00 81 GLU A N 1
ATOM 654 C CA . GLU A 1 81 ? -9.913 -3.772 -0.662 1.00 87.00 81 GLU A CA 1
ATOM 655 C C . GLU A 1 81 ? -10.774 -2.549 -1.004 1.00 87.00 81 GLU A C 1
ATOM 657 O O . GLU A 1 81 ? -10.327 -1.664 -1.740 1.00 87.00 81 GLU A O 1
ATOM 662 N N . GLU A 1 82 ? -11.966 -2.455 -0.415 1.00 88.06 82 GLU A N 1
ATOM 663 C CA . GLU A 1 82 ? -12.904 -1.344 -0.601 1.00 88.06 82 GLU A CA 1
ATOM 664 C C . GLU A 1 82 ? -12.477 -0.069 0.129 1.00 88.06 82 GLU A C 1
ATOM 666 O O . GLU A 1 82 ? -12.930 1.021 -0.219 1.00 88.06 82 GLU A O 1
ATOM 671 N N . ILE A 1 83 ? -11.575 -0.167 1.114 1.00 87.88 83 ILE A N 1
ATOM 672 C CA . ILE A 1 83 ? -11.129 1.001 1.873 1.00 87.88 83 ILE A CA 1
ATOM 673 C C . ILE A 1 83 ? -10.327 1.928 0.940 1.00 87.88 83 ILE A C 1
ATOM 675 O O . ILE A 1 83 ? -9.295 1.521 0.384 1.00 87.88 83 ILE A O 1
ATOM 679 N N . PRO A 1 84 ? -10.738 3.198 0.769 1.00 89.31 84 PRO A N 1
ATOM 680 C CA . PRO A 1 84 ? -9.966 4.151 -0.014 1.00 89.31 84 PRO A CA 1
ATOM 681 C C . PRO A 1 84 ? -8.631 4.464 0.669 1.00 89.31 84 PRO A C 1
ATOM 683 O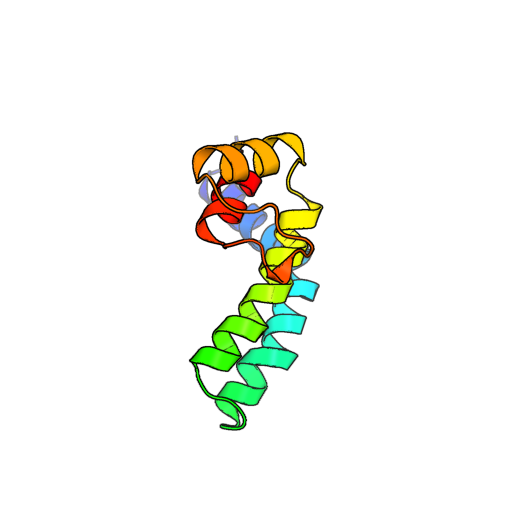 O . PRO A 1 84 ? -8.580 4.738 1.871 1.00 89.31 84 PRO A O 1
ATOM 686 N N . LEU A 1 85 ? -7.540 4.506 -0.104 1.00 91.19 85 LEU A N 1
ATOM 687 C CA . LEU A 1 85 ? -6.213 4.866 0.419 1.00 91.19 85 LEU A CA 1
ATOM 688 C C . LEU A 1 85 ? -6.198 6.258 1.068 1.00 91.19 85 LEU A C 1
ATOM 690 O O . LEU A 1 85 ? -5.485 6.475 2.042 1.00 91.19 85 LEU A O 1
ATOM 694 N N . THR A 1 86 ? -7.029 7.181 0.577 1.00 89.38 86 THR A N 1
ATOM 695 C CA . THR A 1 86 ? -7.205 8.528 1.142 1.00 89.38 86 THR A CA 1
ATOM 696 C C . THR A 1 86 ? -7.734 8.526 2.578 1.00 89.38 86 THR A C 1
ATOM 698 O O . THR A 1 86 ? -7.566 9.522 3.275 1.00 89.38 86 THR A O 1
ATOM 701 N N . MET A 1 87 ? -8.344 7.426 3.029 1.00 89.12 87 MET A N 1
ATOM 702 C CA . MET A 1 87 ? -8.804 7.234 4.409 1.00 89.12 87 MET A CA 1
ATOM 703 C C . MET A 1 87 ? -7.860 6.337 5.203 1.00 89.12 87 MET A C 1
ATOM 705 O O . MET A 1 87 ? -7.571 6.618 6.362 1.00 89.12 87 MET A O 1
ATOM 709 N N . LEU A 1 88 ? -7.353 5.273 4.578 1.00 91.75 88 LEU A N 1
ATOM 710 C CA . LEU A 1 88 ? -6.523 4.286 5.261 1.00 91.75 88 LEU A CA 1
ATOM 711 C C . LEU A 1 88 ? -5.135 4.824 5.625 1.00 91.75 88 LEU A C 1
ATOM 713 O O . LEU A 1 88 ? -4.651 4.571 6.721 1.00 91.75 88 LEU A O 1
ATOM 717 N N . VAL A 1 89 ? -4.509 5.597 4.734 1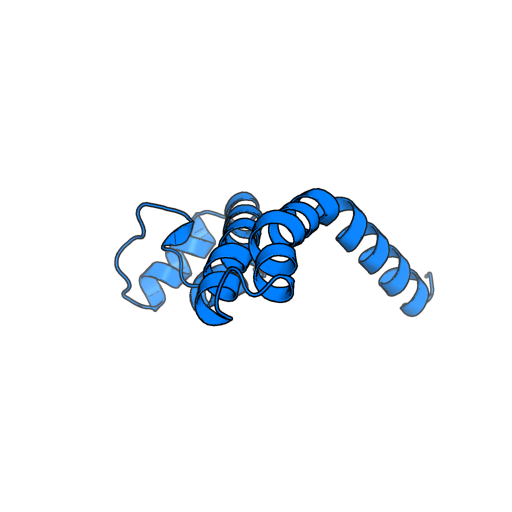.00 93.88 89 VAL A N 1
ATOM 718 C CA . VAL A 1 89 ? -3.177 6.175 4.973 1.00 93.88 89 VAL A CA 1
ATOM 719 C C . VAL A 1 89 ? -3.152 7.099 6.200 1.00 93.88 89 VAL A C 1
ATOM 721 O O . VAL A 1 89 ? -2.290 6.893 7.055 1.00 93.88 89 VAL A O 1
ATOM 724 N N . PRO A 1 90 ? -4.051 8.097 6.349 1.00 92.38 90 PRO A N 1
ATOM 725 C CA . PRO A 1 90 ? -4.053 8.924 7.552 1.00 92.38 90 PRO A CA 1
ATOM 726 C C . PRO A 1 90 ? -4.454 8.141 8.808 1.00 92.38 90 PRO A C 1
ATOM 728 O O . PRO A 1 90 ? -3.912 8.430 9.867 1.00 92.38 90 PRO A O 1
ATOM 731 N N . ALA A 1 91 ? -5.333 7.137 8.701 1.00 93.06 91 ALA A N 1
ATOM 732 C CA . ALA A 1 91 ? -5.693 6.281 9.832 1.00 93.06 91 ALA A CA 1
ATOM 733 C C . ALA A 1 91 ? -4.513 5.424 10.330 1.00 93.06 91 ALA A C 1
ATOM 735 O O . ALA A 1 91 ? -4.368 5.239 11.529 1.00 93.06 91 ALA A O 1
ATOM 736 N N . PHE A 1 92 ? -3.655 4.935 9.430 1.00 95.00 92 PHE A N 1
ATOM 737 C CA . PHE A 1 92 ? -2.449 4.172 9.777 1.00 95.00 92 PHE A CA 1
ATOM 738 C C . PHE A 1 92 ? -1.345 5.036 10.408 1.00 95.00 92 PHE A C 1
ATOM 740 O O . PHE A 1 92 ? -0.524 4.543 11.179 1.00 95.00 92 PHE A O 1
ATOM 747 N N . ALA A 1 93 ? -1.286 6.317 10.044 1.00 93.62 93 ALA A N 1
ATOM 748 C CA . ALA A 1 93 ? -0.256 7.237 10.518 1.00 93.62 93 ALA A CA 1
ATOM 749 C C . ALA A 1 93 ? -0.526 7.814 11.923 1.00 93.62 93 ALA A C 1
ATOM 751 O O . ALA A 1 93 ? 0.373 8.450 12.482 1.00 93.62 93 ALA A O 1
ATOM 752 N N . LEU A 1 94 ? -1.745 7.646 12.446 1.00 86.50 94 LEU A N 1
ATOM 753 C CA . LEU A 1 94 ? -2.201 8.143 13.749 1.00 86.50 94 LEU A CA 1
ATOM 754 C C . LEU A 1 94 ? -2.103 7.061 14.829 1.00 86.50 94 LEU A C 1
ATOM 756 O O . LEU A 1 94 ? -1.709 7.436 15.958 1.00 86.50 94 LEU A O 1
#

Foldseek 3Di:
DPDPVVVVVVVVVVVCVVCVVLVVQLCVFQVVCVVVVVDDPVVSCLSNVVSVLVVLVVQFDPVLLVVLCVVVVHDDDPDSSPRDCVRSVVRSVD

InterPro domains:
  IPR005837 Flagellar transport protein FliP [PR00951] (21-33)
  IPR005837 Flagellar transport protein FliP [PR00951] (33-47)
  IPR005837 Flagellar transport protein FliP [PR00951] (61-73)
  IPR005837 Flagellar transport protein FliP [PR00951] (83-94)
  IPR005838 Type III secretion system inner membrane P protein [PF00813] (1-93)
  IPR005838 Type III secretion system inner membrane P protein [PR01302] (2-21)
  IPR005838 Type III secretion system inner membrane P protein [PR01302] (90-94)
  IPR005838 Type III secretion system inner membrane P protein [PTHR30587] (1-94)

Radius of gyration: 16.15 Å; chains: 1; bounding box: 44×23×42 Å

Secondary structure (DSSP, 8-state):
---HHHHHHHHHHHHHHHHHHHHHHHIIIIIHHHHTTSS-HHHHHHHHHHHHHHHHHHHS-HHHHHHHHHHTTPPPPSSSTTS-HHHHHHHHH-

Sequence (94 aa):
MPPNQVIIGLALFLTFFVMAPTLQEVNDNALQPLFNEEIGIEEAYDRASTPFKQFMAQHTRQEDLELFIKYNQAERPETVEEIPLTMLVPAFAL